Protein AF-A0A3B8UYP7-F1 (afdb_monomer_lite)

pLDDT: mean 94.24, std 3.39, range [74.06, 98.25]

Structure (mmCIF, N/CA/C/O backbone):
data_AF-A0A3B8UYP7-F1
#
_entry.id   AF-A0A3B8UYP7-F1
#
loop_
_atom_site.group_PDB
_atom_site.id
_atom_site.type_symbol
_atom_site.label_atom_id
_atom_site.label_alt_id
_atom_site.label_comp_id
_atom_site.label_asym_id
_atom_site.label_entity_id
_atom_site.label_seq_id
_atom_site.pdbx_PDB_ins_code
_atom_site.Cartn_x
_atom_site.Cartn_y
_atom_site.Cartn_z
_atom_site.occupancy
_atom_site.B_iso_or_equiv
_atom_site.auth_seq_id
_atom_site.auth_comp_id
_atom_site.auth_asym_id
_atom_site.auth_atom_id
_atom_site.pdbx_PDB_model_num
ATOM 1 N N . GLU A 1 1 ? 6.030 -7.546 0.204 1.00 89.69 1 GLU A N 1
ATOM 2 C CA . GLU A 1 1 ? 6.463 -6.209 0.661 1.00 89.69 1 GLU A CA 1
ATOM 3 C C . GLU A 1 1 ? 5.386 -5.438 1.422 1.00 89.69 1 GLU A C 1
ATOM 5 O O . GLU A 1 1 ? 5.374 -5.601 2.629 1.00 89.69 1 GLU A O 1
ATOM 10 N N . ILE A 1 2 ? 4.453 -4.694 0.799 1.00 93.38 2 ILE A N 1
ATOM 11 C CA . ILE A 1 2 ? 3.508 -3.818 1.547 1.00 93.38 2 ILE A CA 1
ATOM 12 C C . ILE A 1 2 ? 2.767 -4.541 2.678 1.00 93.38 2 ILE A C 1
ATOM 14 O O . ILE A 1 2 ? 2.769 -4.075 3.810 1.00 93.38 2 ILE A O 1
ATOM 18 N N . ARG A 1 3 ? 2.213 -5.731 2.412 1.00 93.38 3 ARG A N 1
ATOM 19 C CA . ARG A 1 3 ? 1.564 -6.522 3.467 1.00 93.38 3 ARG A CA 1
ATOM 20 C C . ARG A 1 3 ? 2.493 -6.754 4.662 1.00 93.38 3 ARG A C 1
ATOM 22 O O . ARG A 1 3 ? 2.063 -6.588 5.789 1.00 93.38 3 ARG A O 1
ATOM 29 N N . GLU A 1 4 ? 3.753 -7.108 4.426 1.00 94.06 4 GLU A N 1
ATOM 30 C CA . GLU A 1 4 ? 4.727 -7.365 5.496 1.00 94.06 4 GLU A CA 1
ATOM 31 C C . GLU A 1 4 ? 5.118 -6.099 6.264 1.00 94.06 4 GLU A C 1
ATOM 33 O O . GLU A 1 4 ? 5.257 -6.175 7.482 1.00 94.06 4 GLU A O 1
ATOM 38 N N . LEU A 1 5 ? 5.225 -4.951 5.583 1.00 93.31 5 LEU A N 1
ATOM 39 C CA . LEU A 1 5 ? 5.406 -3.639 6.218 1.00 93.31 5 LEU A CA 1
ATOM 40 C C . LEU A 1 5 ? 4.262 -3.343 7.194 1.00 93.31 5 LEU A C 1
ATOM 42 O O . LEU A 1 5 ? 4.499 -3.092 8.370 1.00 93.31 5 LEU A O 1
ATOM 46 N N . THR A 1 6 ? 3.023 -3.462 6.715 1.00 92.25 6 THR A N 1
ATOM 47 C CA . THR A 1 6 ? 1.810 -3.106 7.473 1.00 92.25 6 THR A CA 1
ATOM 48 C C . THR A 1 6 ? 1.416 -4.116 8.556 1.00 92.25 6 THR A C 1
ATOM 50 O O . THR A 1 6 ? 0.591 -3.813 9.409 1.00 92.25 6 THR A O 1
ATOM 53 N N . LEU A 1 7 ? 1.995 -5.326 8.570 1.00 89.62 7 LEU A N 1
ATOM 54 C CA . LEU A 1 7 ? 1.603 -6.391 9.509 1.00 89.62 7 LEU A CA 1
ATOM 55 C C . LEU A 1 7 ? 1.795 -6.019 10.986 1.00 89.62 7 LEU A C 1
ATOM 57 O O . LEU A 1 7 ? 1.091 -6.564 11.833 1.00 89.62 7 LEU A O 1
ATOM 61 N N . ASN A 1 8 ? 2.765 -5.155 11.291 1.00 86.31 8 ASN A N 1
ATOM 62 C CA . ASN A 1 8 ? 3.099 -4.764 12.663 1.00 86.31 8 ASN A CA 1
ATOM 63 C C . ASN A 1 8 ? 2.753 -3.304 12.974 1.00 86.31 8 ASN A C 1
ATOM 65 O O . ASN A 1 8 ? 3.125 -2.827 14.045 1.00 86.31 8 ASN A O 1
ATOM 69 N N . LEU A 1 9 ? 2.087 -2.608 12.051 1.00 92.56 9 LEU A N 1
ATOM 70 C CA . LEU A 1 9 ? 1.656 -1.233 12.263 1.00 92.56 9 LEU A CA 1
ATOM 71 C C . LEU A 1 9 ? 0.260 -1.221 12.911 1.00 92.56 9 LEU A C 1
ATOM 73 O O . LEU A 1 9 ? -0.555 -2.116 12.635 1.00 92.56 9 LEU A O 1
ATOM 77 N N . PRO A 1 10 ? -0.022 -0.261 13.810 1.00 93.31 10 PRO A N 1
ATOM 78 C CA . PRO A 1 10 ? -1.385 0.018 14.235 1.00 93.31 10 PRO A CA 1
ATOM 79 C C . PRO A 1 10 ? -2.247 0.410 13.027 1.00 93.31 10 PRO A C 1
ATOM 81 O O . PRO A 1 10 ? -1.740 0.761 11.972 1.00 93.31 10 PRO A O 1
ATOM 84 N N . THR A 1 11 ? -3.570 0.291 13.156 1.00 92.19 11 THR A N 1
ATOM 85 C CA . THR A 1 11 ? -4.472 0.650 12.046 1.00 92.19 11 THR A CA 1
ATOM 86 C C . THR A 1 11 ? -4.570 2.149 11.828 1.00 92.19 11 THR A C 1
ATOM 88 O O . THR A 1 11 ? -4.728 2.534 10.683 1.00 92.19 11 THR A O 1
ATOM 91 N N . VAL A 1 12 ? -4.514 2.909 12.922 1.00 92.00 12 VAL A N 1
ATOM 92 C CA . VAL A 1 12 ? -4.440 4.371 12.954 1.00 92.00 12 VAL A CA 1
ATOM 93 C C . VAL A 1 12 ? -3.556 4.794 14.119 1.00 92.00 12 VAL A C 1
ATOM 95 O O . VAL A 1 12 ? -3.394 4.006 15.072 1.00 92.00 12 VAL A O 1
ATOM 98 N N . ASP A 1 13 ? -3.061 6.021 14.074 1.00 90.06 13 ASP A N 1
ATOM 99 C CA . ASP A 1 13 ? -2.061 6.546 14.984 1.00 90.06 13 ASP A CA 1
ATOM 100 C C . ASP A 1 13 ? -2.547 6.429 16.450 1.00 90.06 13 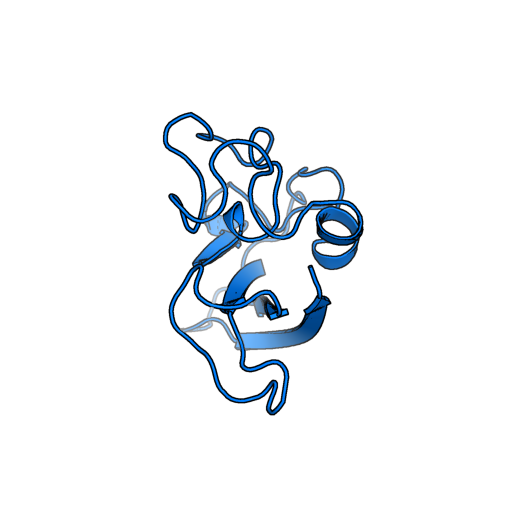ASP A C 1
ATOM 102 O O . ASP A 1 13 ? -3.700 6.731 16.805 1.00 90.06 13 ASP A O 1
ATOM 106 N N . PRO A 1 14 ? -1.705 5.910 17.363 1.00 85.38 14 PRO A N 1
ATOM 107 C CA . PRO A 1 14 ? -2.085 5.674 18.756 1.00 85.38 14 PRO A CA 1
ATOM 108 C C . PRO A 1 14 ? -2.185 6.952 19.613 1.00 85.38 14 PRO A C 1
ATOM 110 O O . PRO A 1 14 ? -2.638 6.883 20.761 1.00 85.38 14 PRO A O 1
ATOM 113 N N . VAL A 1 15 ? -1.734 8.094 19.101 1.00 89.38 15 VAL A N 1
ATOM 114 C CA . VAL A 1 15 ? -1.680 9.419 19.730 1.00 89.38 15 VAL A CA 1
ATOM 115 C C . VAL A 1 15 ? -2.806 10.333 19.226 1.00 89.38 15 VAL A C 1
ATOM 117 O O . VAL A 1 15 ? -3.542 10.875 20.057 1.00 89.38 15 VAL A O 1
ATOM 120 N N . THR A 1 16 ? -2.945 10.516 17.912 1.00 88.56 16 THR A N 1
ATOM 121 C CA . THR A 1 16 ? -3.926 11.371 17.226 1.00 88.56 16 THR A CA 1
ATOM 122 C C . THR A 1 16 ? -5.223 10.614 16.909 1.00 88.56 16 THR A C 1
ATOM 124 O O . THR A 1 16 ? -6.304 11.209 16.859 1.00 88.56 16 THR A O 1
ATOM 127 N N . GLY A 1 17 ? -5.173 9.283 16.831 1.00 87.38 17 GLY A N 1
ATOM 128 C CA . GLY A 1 17 ? -6.350 8.438 16.676 1.00 87.38 17 GLY A CA 1
ATOM 129 C C . GLY A 1 17 ? -6.957 8.553 15.283 1.00 87.38 17 GLY A C 1
ATOM 130 O O . GLY A 1 17 ? -6.316 8.253 14.298 1.00 87.38 17 GLY A O 1
ATOM 131 N N . SER A 1 18 ? -8.237 8.915 15.207 1.00 86.62 18 SER A N 1
ATOM 132 C CA . SER A 1 18 ? -8.963 9.072 13.937 1.00 86.62 18 SER A CA 1
ATOM 133 C C . SER A 1 18 ? -9.145 10.546 13.555 1.00 86.62 18 SER A C 1
ATOM 135 O O . SER A 1 18 ? -10.124 10.898 12.895 1.00 86.62 18 SER A O 1
ATOM 137 N N . GLU A 1 19 ? -8.313 11.438 14.104 1.00 89.69 19 GLU A N 1
ATOM 138 C CA . GLU A 1 19 ? -8.331 12.863 13.751 1.00 89.69 19 GLU A CA 1
ATOM 139 C C . GLU A 1 19 ? -7.794 13.086 12.333 1.00 89.69 19 GLU A C 1
ATOM 141 O O . GLU A 1 19 ? -8.290 13.963 11.620 1.00 89.69 19 GLU A O 1
ATOM 146 N N . TYR A 1 20 ? -6.832 12.258 11.930 1.00 91.00 20 TYR A N 1
ATOM 147 C CA . TYR A 1 20 ? -6.281 12.190 10.588 1.00 91.00 20 TYR A CA 1
ATOM 148 C C . TYR A 1 20 ? -6.674 10.851 9.957 1.00 91.00 20 TYR A C 1
ATOM 150 O O . TYR A 1 20 ? -6.982 9.886 10.657 1.00 91.00 20 TYR A O 1
ATOM 158 N N . TRP A 1 21 ? -6.788 10.863 8.634 1.00 93.94 21 TRP A N 1
ATOM 159 C CA . TRP A 1 21 ? -6.891 9.662 7.822 1.00 93.94 21 TRP A CA 1
ATOM 160 C C . TRP A 1 21 ? -5.925 9.839 6.664 1.00 93.94 21 TRP A C 1
ATOM 162 O O . TRP A 1 21 ? -6.097 10.769 5.862 1.00 93.94 21 TRP A O 1
ATOM 172 N N . GLY A 1 22 ? -4.890 9.011 6.630 1.00 93.12 22 GLY A N 1
ATOM 173 C CA . GLY A 1 22 ? -3.703 9.303 5.839 1.00 93.12 22 GLY A CA 1
ATOM 174 C C . GLY A 1 22 ? -2.681 10.137 6.599 1.00 93.12 22 GLY A C 1
ATOM 175 O O . GLY A 1 22 ? -2.966 10.680 7.665 1.00 93.12 22 GLY A O 1
ATOM 176 N N . ALA A 1 23 ? -1.519 10.293 5.959 1.00 93.88 23 ALA A N 1
ATOM 177 C CA . ALA A 1 23 ? -0.329 10.857 6.579 1.00 93.88 23 ALA A CA 1
ATOM 178 C C . ALA A 1 23 ? -0.580 12.204 7.263 1.00 93.88 23 ALA A C 1
ATOM 180 O O . ALA A 1 23 ? -1.147 13.154 6.697 1.00 93.88 23 ALA A O 1
ATOM 181 N N . GLU A 1 24 ? -0.079 12.304 8.479 1.00 94.25 24 GLU A N 1
ATOM 182 C CA . GLU A 1 24 ? -0.288 13.445 9.342 1.00 94.25 24 GLU A CA 1
ATOM 183 C C . GLU A 1 24 ? 0.608 14.628 8.933 1.00 94.25 24 GLU A C 1
ATOM 185 O O . GLU A 1 24 ? 1.589 14.483 8.193 1.00 94.25 24 GLU A O 1
ATOM 190 N N . PRO A 1 25 ? 0.350 15.859 9.422 1.00 93.00 25 PRO A N 1
ATOM 191 C CA . PRO A 1 25 ? 1.111 17.035 8.993 1.00 93.00 25 PRO A CA 1
ATOM 192 C C . PRO A 1 25 ? 2.633 16.958 9.225 1.00 93.00 25 PRO A C 1
ATOM 194 O O . PRO A 1 25 ? 3.387 17.685 8.572 1.00 93.00 25 PRO A O 1
ATOM 197 N N . ASN A 1 26 ? 3.086 16.142 10.179 1.00 90.69 26 ASN A N 1
ATOM 198 C CA . ASN A 1 26 ? 4.500 15.903 10.491 1.00 90.69 26 ASN A CA 1
ATOM 199 C C . ASN A 1 26 ? 5.111 14.713 9.742 1.00 90.69 26 ASN A C 1
ATOM 201 O O . ASN A 1 26 ? 6.325 14.536 9.828 1.00 90.69 26 ASN A O 1
ATOM 205 N N . GLU A 1 27 ? 4.322 13.953 8.996 1.00 93.94 27 GLU A N 1
ATOM 206 C CA . GLU A 1 27 ? 4.725 12.705 8.361 1.00 93.94 27 GLU A CA 1
ATOM 207 C C . GLU A 1 27 ? 4.942 12.888 6.858 1.00 93.94 27 GLU A C 1
ATOM 209 O O . GLU A 1 27 ? 4.165 12.505 5.982 1.00 93.94 27 GLU A O 1
ATOM 214 N N . VAL A 1 28 ? 6.038 13.569 6.541 1.00 90.94 28 VAL A N 1
ATOM 215 C CA . VAL A 1 28 ? 6.266 14.099 5.190 1.00 90.94 28 VAL A CA 1
ATOM 216 C C . VAL A 1 28 ? 6.900 13.059 4.264 1.00 90.94 28 VAL A C 1
ATOM 218 O O . VAL A 1 28 ? 6.861 13.201 3.038 1.00 90.94 28 VAL A O 1
ATOM 221 N N . VAL A 1 29 ? 7.515 12.021 4.830 1.00 92.19 29 VAL A N 1
ATOM 222 C CA . VAL A 1 29 ? 8.140 10.928 4.082 1.00 92.19 29 VAL A CA 1
ATOM 223 C C . VAL A 1 29 ? 7.626 9.582 4.570 1.00 92.19 29 VAL A C 1
ATOM 225 O O . VAL A 1 29 ? 7.270 9.436 5.729 1.00 92.19 29 VAL A O 1
ATOM 228 N N . VAL A 1 30 ? 7.677 8.571 3.700 1.00 93.12 30 VAL A N 1
ATOM 229 C CA . VAL A 1 30 ? 7.215 7.204 4.009 1.00 93.12 30 VAL A CA 1
ATOM 230 C C . VAL A 1 30 ? 7.866 6.595 5.256 1.00 93.12 30 VAL A C 1
ATOM 232 O O . VAL A 1 30 ? 7.287 5.713 5.879 1.00 93.12 30 VAL A O 1
ATOM 235 N N . ASP A 1 31 ? 9.079 7.036 5.604 1.00 93.25 31 ASP A N 1
ATOM 236 C CA . ASP A 1 31 ? 9.796 6.595 6.805 1.00 93.25 31 ASP A CA 1
ATOM 237 C C . ASP A 1 31 ? 9.163 7.100 8.104 1.00 93.25 31 ASP A C 1
ATOM 239 O O . ASP A 1 31 ? 9.365 6.459 9.136 1.00 93.25 31 ASP A O 1
ATOM 243 N N . ASP A 1 32 ? 8.421 8.207 8.037 1.00 93.75 32 ASP A N 1
ATOM 244 C CA . ASP A 1 32 ? 7.701 8.773 9.173 1.00 93.75 32 ASP A CA 1
ATOM 245 C C . ASP A 1 32 ? 6.344 8.087 9.377 1.00 93.75 32 ASP A C 1
ATOM 247 O O . ASP A 1 32 ? 5.939 7.996 10.521 1.00 93.75 32 ASP A O 1
ATOM 251 N N . TRP A 1 33 ? 5.733 7.540 8.312 1.00 95.06 33 TRP A N 1
ATOM 252 C CA . TRP A 1 33 ? 4.421 6.870 8.339 1.00 95.06 33 TRP A CA 1
ATOM 253 C C . TRP A 1 33 ? 4.440 5.674 9.278 1.00 95.06 33 TRP A C 1
ATOM 255 O O . TRP A 1 33 ? 5.126 4.674 8.990 1.00 95.06 33 TRP A O 1
ATOM 265 N N . ASP A 1 34 ? 3.736 5.763 10.395 1.00 93.00 34 ASP A N 1
ATOM 266 C CA . ASP A 1 34 ? 3.818 4.801 11.483 1.00 93.00 34 ASP A CA 1
ATOM 267 C C . ASP A 1 34 ? 2.563 3.942 11.686 1.00 93.00 34 ASP A C 1
ATOM 269 O O . ASP A 1 34 ? 2.640 2.941 12.414 1.00 93.00 34 ASP A O 1
ATOM 273 N N . ASP A 1 35 ? 1.491 4.201 10.938 1.00 94.88 35 ASP A N 1
ATOM 274 C CA . ASP A 1 35 ? 0.264 3.413 10.944 1.00 94.88 35 ASP A CA 1
ATOM 275 C C . ASP A 1 35 ? -0.126 2.894 9.540 1.00 94.88 35 ASP A C 1
ATOM 277 O O . ASP A 1 35 ? 0.684 2.841 8.608 1.00 94.88 35 ASP A O 1
ATOM 281 N N . ILE A 1 36 ? -1.326 2.321 9.413 1.00 95.25 36 ILE A N 1
ATOM 282 C CA . ILE A 1 36 ? -1.797 1.749 8.148 1.00 95.25 36 ILE A CA 1
ATOM 283 C C . ILE A 1 36 ? -2.519 2.793 7.304 1.00 95.25 36 ILE A C 1
ATOM 285 O O . ILE A 1 36 ? -2.390 2.712 6.080 1.00 95.25 36 ILE A O 1
ATOM 289 N N . ASP A 1 37 ? -3.302 3.698 7.890 1.00 95.12 37 ASP A N 1
ATOM 290 C CA . ASP A 1 37 ? -4.064 4.666 7.105 1.00 95.12 37 ASP A CA 1
ATOM 291 C C . ASP A 1 37 ? -3.184 5.715 6.442 1.00 95.12 37 ASP A C 1
ATOM 293 O O . ASP A 1 37 ? -3.563 6.159 5.364 1.00 95.12 37 ASP A O 1
ATOM 297 N N . ASP A 1 38 ? -1.964 5.957 6.925 1.00 95.69 38 ASP A N 1
ATOM 298 C CA . ASP A 1 38 ? -0.938 6.746 6.230 1.00 95.69 38 ASP A CA 1
ATOM 299 C C . ASP A 1 38 ? -0.722 6.353 4.765 1.00 95.69 38 ASP A C 1
ATOM 301 O O . ASP A 1 38 ? -0.357 7.172 3.915 1.00 95.69 38 ASP A O 1
ATOM 305 N N . PHE A 1 39 ? -0.936 5.071 4.459 1.00 96.19 39 PHE A N 1
ATOM 306 C CA . PHE A 1 39 ? -0.777 4.518 3.122 1.00 96.19 39 PHE A CA 1
ATOM 307 C C . PHE A 1 39 ? -2.022 4.689 2.241 1.00 96.19 39 PHE A C 1
ATOM 309 O O . PHE A 1 39 ? -2.005 4.210 1.101 1.00 96.19 39 PHE A O 1
ATOM 316 N N . ASP A 1 40 ? -3.099 5.315 2.720 1.00 96.31 40 ASP A N 1
ATOM 317 C CA . ASP A 1 40 ? -4.289 5.533 1.904 1.00 96.31 40 ASP A CA 1
ATOM 318 C C . ASP A 1 40 ? -3.982 6.411 0.687 1.00 96.31 40 ASP A C 1
ATOM 320 O O . ASP A 1 40 ? -3.212 7.370 0.744 1.00 96.31 40 ASP A O 1
ATOM 324 N N . ASP A 1 41 ? -4.538 6.019 -0.457 1.00 95.75 41 ASP A N 1
ATOM 325 C CA . ASP A 1 41 ? -4.254 6.585 -1.778 1.00 95.75 41 ASP A CA 1
ATOM 326 C C . ASP A 1 41 ? -2.758 6.654 -2.175 1.00 95.75 41 ASP A C 1
ATOM 328 O O . ASP A 1 41 ? -2.400 7.259 -3.197 1.00 95.75 41 ASP A O 1
ATOM 332 N N . ALA A 1 42 ? -1.853 5.998 -1.437 1.00 96.44 42 ALA A N 1
ATOM 333 C CA . ALA A 1 42 ? -0.425 6.057 -1.715 1.00 96.44 42 ALA A CA 1
ATOM 334 C C . ALA A 1 42 ? -0.083 5.375 -3.049 1.00 96.44 42 ALA A C 1
ATOM 336 O O . ALA A 1 42 ? -0.498 4.248 -3.342 1.00 96.44 42 ALA A O 1
ATOM 337 N N . VAL A 1 43 ? 0.744 6.047 -3.858 1.00 96.81 43 VAL A N 1
ATOM 338 C CA . VAL A 1 43 ? 1.241 5.531 -5.141 1.00 96.81 43 VAL A CA 1
ATOM 339 C C . VAL A 1 43 ? 2.761 5.502 -5.146 1.00 96.81 43 VAL A C 1
ATOM 341 O O . VAL A 1 43 ? 3.427 6.534 -5.099 1.00 96.81 43 VAL A O 1
ATOM 344 N N . PHE A 1 44 ? 3.306 4.302 -5.294 1.00 96.94 44 PHE A N 1
ATOM 345 C CA . PHE A 1 44 ? 4.730 4.001 -5.352 1.00 96.94 44 PHE A CA 1
ATOM 346 C C . PHE A 1 44 ? 5.091 3.540 -6.763 1.00 96.94 44 PHE A C 1
ATOM 348 O O . PHE A 1 44 ? 4.808 2.405 -7.141 1.00 96.94 44 PHE A O 1
ATOM 355 N N . SER A 1 45 ? 5.685 4.421 -7.567 1.00 96.31 45 SER A N 1
ATOM 356 C CA . SER A 1 45 ? 5.950 4.188 -8.990 1.00 96.31 45 SER A CA 1
ATOM 357 C C . SER A 1 45 ? 7.390 4.513 -9.352 1.00 96.31 45 SER A C 1
ATOM 359 O O . SER A 1 45 ? 7.941 5.539 -8.946 1.00 96.31 45 SER A O 1
ATOM 361 N N . ALA A 1 46 ? 8.013 3.648 -10.153 1.00 95.19 46 ALA A N 1
ATOM 362 C CA . ALA A 1 46 ? 9.375 3.883 -10.619 1.00 95.19 46 ALA A CA 1
ATOM 363 C C . ALA A 1 46 ? 9.478 5.178 -11.433 1.00 95.19 46 ALA A C 1
ATOM 365 O O . ALA A 1 46 ? 10.460 5.907 -11.301 1.00 95.19 46 ALA A O 1
ATOM 366 N N . ASP A 1 47 ? 8.439 5.499 -12.204 1.00 92.56 47 ASP A N 1
ATOM 367 C CA . ASP A 1 47 ? 8.409 6.676 -13.073 1.00 92.56 47 ASP A CA 1
ATOM 368 C C . ASP A 1 47 ? 8.188 7.980 -12.286 1.00 92.56 47 ASP A C 1
ATOM 370 O O . ASP A 1 47 ? 8.581 9.054 -12.741 1.00 92.56 47 ASP A O 1
ATOM 374 N N . LEU A 1 48 ? 7.630 7.889 -11.071 1.00 92.31 48 LEU A N 1
ATOM 375 C CA . LEU A 1 48 ? 7.556 9.000 -10.112 1.00 92.31 48 LEU A CA 1
ATOM 376 C C . LEU A 1 48 ? 8.842 9.154 -9.284 1.00 92.31 48 LEU A C 1
ATOM 378 O O . LEU A 1 48 ? 8.969 10.097 -8.504 1.00 92.31 48 LEU A O 1
ATOM 382 N N . GLY A 1 49 ? 9.801 8.235 -9.426 1.00 91.81 49 GLY A N 1
ATOM 383 C CA . GLY A 1 49 ? 11.056 8.241 -8.676 1.00 91.81 49 GLY A CA 1
ATOM 384 C C . GLY A 1 49 ? 10.928 7.821 -7.208 1.00 91.81 49 GLY A C 1
ATOM 385 O O . GLY A 1 49 ? 11.947 7.758 -6.523 1.00 91.81 49 GLY A O 1
ATOM 386 N N . ASN A 1 50 ? 9.719 7.502 -6.730 1.00 93.19 50 ASN A N 1
ATOM 387 C CA . ASN A 1 50 ? 9.496 6.954 -5.391 1.00 93.19 50 ASN A CA 1
ATOM 388 C C . ASN A 1 50 ? 9.415 5.422 -5.376 1.00 93.19 50 ASN A C 1
ATOM 390 O O . ASN A 1 50 ? 9.593 4.860 -4.307 1.00 93.19 50 ASN A O 1
ATOM 394 N N . GLY A 1 51 ? 9.253 4.786 -6.547 1.00 93.12 51 GLY A N 1
ATOM 395 C CA . GLY A 1 51 ? 9.401 3.352 -6.819 1.00 93.12 51 GLY A CA 1
ATOM 396 C C . GLY A 1 51 ? 8.447 2.449 -6.038 1.00 93.12 51 GLY A C 1
ATOM 397 O O . GLY A 1 51 ? 8.153 2.738 -4.892 1.00 93.12 51 GLY A O 1
ATOM 398 N N . PRO A 1 52 ? 8.006 1.301 -6.580 1.00 96.50 52 PRO A N 1
ATOM 399 C CA . PRO A 1 52 ? 7.493 0.217 -5.742 1.00 96.50 52 PRO A CA 1
ATOM 400 C C . PRO A 1 52 ? 8.433 -0.017 -4.550 1.00 96.50 52 PRO A C 1
ATOM 402 O O . PRO A 1 52 ? 9.648 -0.057 -4.752 1.00 96.50 52 PRO A O 1
ATOM 405 N N . ILE A 1 53 ? 7.918 -0.172 -3.330 1.00 96.19 53 ILE A N 1
ATOM 406 C CA . ILE A 1 53 ? 8.763 -0.249 -2.124 1.00 96.19 53 ILE A CA 1
ATOM 407 C C . ILE A 1 53 ? 8.822 -1.657 -1.525 1.00 96.19 53 ILE A C 1
ATOM 409 O O . ILE A 1 53 ? 7.930 -2.490 -1.719 1.00 96.19 53 ILE A O 1
ATOM 413 N N . THR A 1 54 ? 9.905 -1.930 -0.794 1.00 94.25 54 THR A N 1
ATOM 414 C CA . THR A 1 54 ? 10.060 -3.125 0.044 1.00 94.25 54 THR A CA 1
ATOM 415 C C . THR A 1 54 ? 9.379 -2.965 1.399 1.00 94.25 54 THR A C 1
ATOM 417 O O . THR A 1 54 ? 8.996 -1.863 1.791 1.00 94.25 54 THR A O 1
ATOM 420 N N . ALA A 1 55 ? 9.307 -4.054 2.170 1.00 93.75 55 ALA A N 1
ATOM 421 C CA . ALA A 1 55 ? 8.868 -3.994 3.560 1.00 93.75 55 ALA A CA 1
ATOM 422 C C . ALA A 1 55 ? 9.745 -3.085 4.447 1.00 93.75 55 ALA A C 1
ATOM 424 O O . ALA A 1 55 ? 9.345 -2.723 5.547 1.00 93.75 55 ALA A O 1
ATOM 425 N N . MET A 1 56 ? 10.935 -2.696 3.970 1.00 93.38 56 MET A N 1
ATOM 426 C CA . MET A 1 56 ? 11.845 -1.788 4.671 1.00 93.38 56 MET A CA 1
ATOM 427 C C . MET A 1 56 ? 11.768 -0.362 4.118 1.00 93.38 56 MET A C 1
ATOM 429 O O . MET A 1 56 ? 12.758 0.364 4.183 1.00 93.38 56 MET A O 1
ATOM 433 N N . ARG A 1 57 ? 10.635 0.003 3.498 1.00 94.38 57 ARG A N 1
ATOM 434 C CA . ARG A 1 57 ? 10.374 1.324 2.897 1.00 94.38 57 ARG A CA 1
ATOM 435 C C . ARG A 1 57 ? 11.410 1.758 1.854 1.00 94.38 57 ARG A C 1
ATOM 437 O O . ARG A 1 57 ? 11.545 2.925 1.512 1.00 94.38 57 ARG A O 1
ATOM 444 N N . THR A 1 58 ? 12.152 0.797 1.304 1.00 94.88 58 THR A N 1
ATOM 445 C CA . THR A 1 58 ? 13.194 1.067 0.313 1.00 94.88 58 THR A CA 1
ATOM 446 C C . THR A 1 58 ? 12.620 0.900 -1.093 1.00 94.88 58 THR A C 1
ATOM 448 O O . THR A 1 58 ? 12.093 -0.176 -1.387 1.00 94.88 58 THR A O 1
ATOM 451 N N . PRO A 1 59 ? 12.761 1.885 -1.994 1.00 94.94 59 PRO A N 1
ATOM 452 C CA . PRO A 1 59 ? 12.327 1.739 -3.378 1.00 94.94 59 PRO A CA 1
ATOM 453 C C . PRO A 1 59 ? 13.122 0.663 -4.125 1.00 94.94 59 PRO A C 1
ATOM 455 O O . PRO A 1 59 ? 14.362 0.665 -4.134 1.00 94.94 59 PRO A O 1
ATOM 458 N N . PHE A 1 60 ? 12.417 -0.229 -4.817 1.00 93.69 60 PHE A N 1
ATOM 459 C CA . PHE A 1 60 ? 13.018 -1.129 -5.789 1.00 93.69 60 PHE A CA 1
ATOM 460 C C . PHE A 1 60 ? 13.662 -0.325 -6.919 1.00 93.69 60 PHE A C 1
ATOM 462 O O . PHE A 1 60 ? 13.067 0.579 -7.504 1.00 93.69 60 PHE A O 1
ATOM 469 N N . GLN A 1 61 ? 14.898 -0.684 -7.251 1.00 91.50 61 GLN A N 1
ATOM 470 C CA . GLN A 1 61 ? 15.638 -0.049 -8.334 1.00 91.50 61 GLN A CA 1
ATOM 471 C C . GLN A 1 61 ? 15.328 -0.728 -9.671 1.00 91.50 61 GLN A C 1
ATOM 473 O O . GLN A 1 61 ? 15.155 -1.945 -9.728 1.00 91.50 61 GLN A O 1
ATOM 478 N N . ASN A 1 62 ? 15.355 0.048 -10.758 1.00 92.06 62 ASN A N 1
ATOM 479 C CA . ASN A 1 62 ? 15.219 -0.444 -12.135 1.00 92.06 62 ASN A CA 1
ATOM 480 C C . ASN A 1 62 ? 13.902 -1.194 -12.422 1.00 92.06 62 ASN A C 1
ATOM 482 O O . ASN A 1 62 ? 13.917 -2.229 -13.088 1.00 92.06 62 ASN A O 1
ATOM 486 N N . MET A 1 63 ? 12.767 -0.662 -11.961 1.00 95.94 63 MET A N 1
ATOM 487 C CA . MET A 1 63 ? 11.431 -1.190 -12.280 1.00 95.94 63 MET A CA 1
ATOM 488 C C . MET A 1 63 ? 10.596 -0.227 -13.152 1.00 95.94 63 MET A C 1
ATOM 490 O O . MET A 1 63 ? 9.472 0.086 -12.773 1.00 95.94 63 MET A O 1
ATOM 494 N N . PRO A 1 64 ? 11.104 0.275 -14.297 1.00 96.56 64 PRO A N 1
ATOM 495 C CA . PRO A 1 64 ? 10.364 1.238 -15.121 1.00 96.56 64 PRO A CA 1
ATOM 496 C C . PRO A 1 64 ? 8.987 0.694 -15.520 1.00 96.56 64 PRO A C 1
ATOM 498 O O . PRO A 1 64 ? 8.866 -0.495 -15.835 1.00 96.56 64 PRO A O 1
ATOM 501 N N . GLY A 1 65 ? 7.968 1.554 -15.485 1.00 96.81 65 GLY A N 1
ATOM 502 C CA . GLY A 1 65 ? 6.578 1.188 -15.760 1.00 96.81 65 GLY A CA 1
ATOM 503 C C . GLY A 1 65 ? 5.854 0.431 -14.641 1.00 96.81 65 GLY A C 1
ATOM 504 O O . GLY A 1 65 ? 4.658 0.192 -14.770 1.00 96.81 65 GLY A O 1
ATOM 505 N N . TRP A 1 66 ? 6.523 0.037 -13.550 1.00 98.00 66 TRP A N 1
ATOM 506 C CA . TRP A 1 66 ? 5.865 -0.628 -12.419 1.00 98.00 66 TRP A CA 1
ATOM 507 C C . TRP A 1 66 ? 5.393 0.368 -11.362 1.00 98.00 66 TRP A C 1
ATOM 509 O O . TRP A 1 66 ? 6.150 1.251 -10.940 1.00 98.00 66 TRP A O 1
ATOM 519 N N . SER A 1 67 ? 4.182 0.140 -10.856 1.00 97.62 67 SER A N 1
ATOM 520 C CA . SER A 1 67 ? 3.610 0.869 -9.727 1.00 97.62 67 SER A CA 1
ATOM 521 C C . SER A 1 67 ? 2.911 -0.052 -8.725 1.00 97.62 67 SER A C 1
ATOM 523 O O . SER A 1 67 ? 2.468 -1.158 -9.041 1.00 97.62 67 SER A O 1
ATOM 525 N N . GLN A 1 68 ? 2.827 0.421 -7.486 1.00 96.62 68 GLN A N 1
ATOM 526 C CA . GLN A 1 68 ? 1.961 -0.110 -6.442 1.00 96.62 68 GLN A CA 1
ATOM 527 C C . GLN A 1 68 ? 1.057 1.025 -5.980 1.00 96.62 68 GLN A C 1
ATOM 529 O O . GLN A 1 68 ? 1.554 2.083 -5.594 1.00 96.62 68 GLN A O 1
ATOM 534 N N . ARG A 1 69 ? -0.252 0.807 -6.022 1.00 97.62 69 ARG A N 1
ATOM 535 C CA . ARG A 1 69 ? -1.245 1.713 -5.453 1.00 97.62 69 ARG A CA 1
ATOM 536 C C . ARG A 1 69 ? -1.891 1.047 -4.255 1.00 97.62 69 ARG A C 1
ATOM 538 O O . ARG A 1 69 ? -2.305 -0.111 -4.350 1.00 97.62 69 ARG A O 1
ATOM 545 N N . ILE A 1 70 ? -1.938 1.766 -3.148 1.00 97.56 70 ILE A N 1
ATOM 546 C CA . ILE A 1 70 ? -2.533 1.305 -1.908 1.00 97.56 70 ILE A CA 1
ATOM 547 C C . ILE A 1 70 ? -3.829 2.077 -1.703 1.00 97.56 70 ILE A C 1
ATOM 549 O O . ILE A 1 70 ? -3.899 3.267 -1.985 1.00 97.56 70 ILE A O 1
ATOM 553 N N . LEU A 1 71 ? -4.865 1.357 -1.295 1.00 97.12 71 LEU A N 1
ATOM 554 C CA . LEU A 1 71 ? -6.120 1.921 -0.827 1.00 97.12 71 LEU A CA 1
ATOM 555 C C . LEU A 1 71 ? -6.383 1.343 0.553 1.00 97.12 71 LEU A C 1
ATOM 557 O O . LEU A 1 71 ? -6.326 0.118 0.735 1.00 97.12 71 LEU A O 1
ATOM 561 N N . VAL A 1 72 ? -6.684 2.211 1.501 1.00 96.88 72 VAL A N 1
ATOM 562 C CA . VAL A 1 72 ? -7.026 1.851 2.867 1.00 96.88 72 VAL A CA 1
ATOM 563 C C . VAL A 1 72 ? -8.427 2.369 3.115 1.00 96.88 72 VAL A C 1
ATOM 565 O O . VAL A 1 72 ? -8.760 3.505 2.826 1.00 96.88 72 VAL A O 1
ATOM 568 N N . SER A 1 73 ? -9.320 1.508 3.581 1.00 96.81 73 SER A N 1
ATOM 569 C CA . SER A 1 73 ? -10.710 1.910 3.776 1.00 96.81 73 SER A CA 1
ATOM 570 C C . SER A 1 73 ? -11.262 1.304 5.041 1.00 96.81 73 SER A C 1
ATOM 572 O O . SER A 1 73 ? -11.130 0.096 5.265 1.00 96.81 73 SER A O 1
ATOM 574 N N . ASN A 1 74 ? -11.973 2.102 5.830 1.00 96.50 74 ASN A N 1
ATOM 575 C CA . ASN A 1 74 ? -12.831 1.542 6.858 1.00 96.50 74 ASN A CA 1
ATOM 576 C C . ASN A 1 74 ? -13.978 0.747 6.231 1.00 96.50 74 ASN A C 1
ATOM 578 O O . ASN A 1 74 ? -14.547 1.118 5.204 1.00 96.50 74 ASN A O 1
ATOM 582 N N . VAL A 1 75 ? -14.318 -0.381 6.850 1.00 97.44 75 VAL A N 1
ATOM 583 C CA . VAL A 1 75 ? -15.390 -1.272 6.397 1.00 97.44 75 VAL A CA 1
ATOM 584 C C . VAL A 1 75 ? -16.295 -1.686 7.546 1.00 97.44 75 VAL A C 1
ATOM 586 O O . VAL A 1 75 ? -15.894 -1.663 8.708 1.00 97.44 75 VAL A O 1
ATOM 589 N N . ASP A 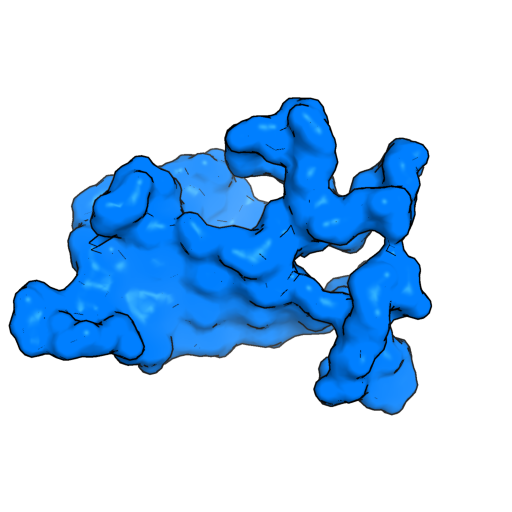1 76 ? -17.521 -2.093 7.228 1.00 96.38 76 ASP A N 1
ATOM 590 C CA . ASP A 1 76 ? -18.457 -2.614 8.224 1.00 96.38 76 ASP A CA 1
ATOM 591 C C . ASP A 1 76 ? -17.924 -3.946 8.804 1.00 96.38 76 ASP A C 1
ATOM 593 O O . ASP A 1 76 ? -17.676 -4.891 8.043 1.00 96.38 76 ASP A O 1
ATOM 597 N N . PRO A 1 77 ? -17.765 -4.075 10.138 1.00 95.12 77 PRO A N 1
ATOM 598 C CA . PRO A 1 77 ? -17.317 -5.318 10.769 1.00 95.12 77 PRO A CA 1
ATOM 599 C C . PRO A 1 77 ? -18.234 -6.525 10.505 1.00 95.12 77 PRO A C 1
ATOM 601 O O . PRO A 1 77 ? -17.792 -7.672 10.598 1.00 95.12 77 PRO A O 1
ATOM 604 N N . PHE A 1 78 ? -19.507 -6.283 10.187 1.00 94.75 78 PHE A N 1
ATOM 605 C CA . PHE A 1 78 ? -20.514 -7.297 9.879 1.00 94.75 78 PHE A CA 1
ATOM 606 C C . PHE A 1 78 ? -20.706 -7.522 8.369 1.00 94.75 78 PHE A C 1
ATOM 608 O O . PHE A 1 78 ? -21.250 -8.560 7.982 1.00 94.75 78 PHE A O 1
ATOM 615 N N . ASP A 1 79 ? -20.230 -6.610 7.513 1.00 94.81 79 ASP A N 1
ATOM 616 C CA . ASP A 1 79 ? -20.147 -6.7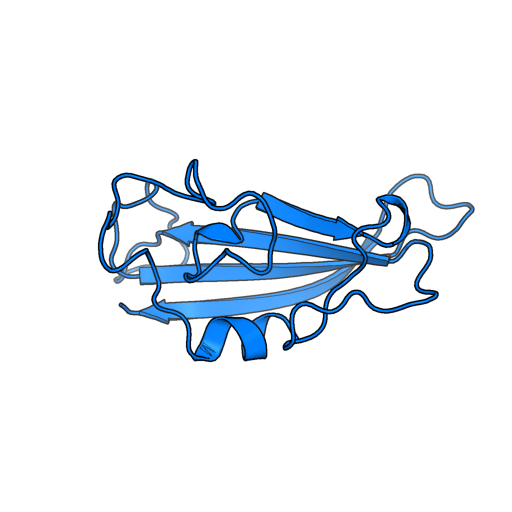93 6.058 1.00 94.81 79 ASP A CA 1
ATOM 617 C C . ASP A 1 79 ? -18.917 -6.086 5.470 1.00 94.81 79 ASP A C 1
ATOM 619 O O . ASP A 1 79 ? -18.993 -4.964 4.976 1.00 94.81 79 ASP A O 1
ATOM 623 N N . VAL A 1 80 ? -17.784 -6.792 5.431 1.00 92.88 80 VAL A N 1
ATOM 624 C CA . VAL A 1 80 ? -16.468 -6.273 4.994 1.00 92.88 80 VAL A CA 1
ATOM 625 C C . VAL A 1 80 ? -16.394 -5.788 3.534 1.00 92.88 80 VAL A C 1
ATOM 627 O O . VAL A 1 80 ? -15.345 -5.340 3.066 1.00 92.88 80 VAL A O 1
ATOM 630 N N . ARG A 1 81 ? -17.489 -5.906 2.778 1.00 93.38 81 ARG A N 1
ATOM 631 C CA . ARG A 1 81 ? -17.639 -5.351 1.423 1.00 93.38 81 ARG A CA 1
ATOM 632 C C . ARG A 1 81 ? -18.161 -3.917 1.442 1.00 93.38 81 ARG A C 1
ATOM 634 O O . ARG A 1 81 ? -17.946 -3.192 0.476 1.00 93.38 81 ARG A O 1
ATOM 641 N N . THR A 1 82 ? -18.827 -3.518 2.517 1.00 97.06 82 THR A N 1
ATOM 642 C CA . THR A 1 82 ? -19.365 -2.175 2.703 1.00 97.06 82 THR A CA 1
ATOM 643 C C . THR A 1 82 ? -18.263 -1.279 3.239 1.00 97.06 82 THR A C 1
ATOM 645 O O . THR A 1 82 ? -17.829 -1.454 4.373 1.00 97.06 82 THR A O 1
ATOM 648 N N . THR A 1 83 ? -17.800 -0.345 2.411 1.00 97.19 83 THR A N 1
ATOM 649 C CA . THR A 1 83 ? -16.913 0.741 2.843 1.00 97.19 83 THR A CA 1
ATOM 650 C C . THR A 1 83 ? -17.708 1.750 3.672 1.00 97.19 83 THR A C 1
ATOM 652 O O . THR A 1 83 ? -18.841 2.086 3.318 1.00 97.19 83 THR A O 1
ATOM 655 N N . LEU A 1 84 ? -17.121 2.192 4.778 1.00 96.94 84 LEU A N 1
ATOM 656 C CA . LEU A 1 84 ? -17.641 3.221 5.672 1.00 96.94 84 LEU A CA 1
ATOM 657 C C . LEU A 1 84 ? -16.796 4.497 5.545 1.00 96.94 84 LEU A C 1
ATOM 659 O O . LEU A 1 84 ? -15.822 4.517 4.799 1.00 96.94 84 LEU A O 1
ATOM 663 N N . GLU A 1 85 ? -17.201 5.560 6.237 1.00 96.00 85 GLU A N 1
ATOM 664 C CA . GLU A 1 85 ? -16.425 6.803 6.291 1.00 96.00 85 GLU A CA 1
ATOM 665 C C . GLU A 1 85 ? -15.088 6.578 7.008 1.00 96.00 85 GLU A C 1
ATOM 667 O O . GLU A 1 85 ? -14.978 5.724 7.894 1.00 96.00 85 GLU A O 1
ATOM 672 N N . ASP A 1 86 ? -14.091 7.364 6.638 1.00 94.88 86 ASP A N 1
ATOM 673 C CA . ASP A 1 86 ? -12.763 7.330 7.238 1.00 94.88 86 ASP A CA 1
ATOM 674 C C . ASP A 1 86 ? -12.823 7.609 8.747 1.00 94.88 86 ASP A C 1
ATOM 676 O O . ASP A 1 86 ? -13.628 8.411 9.230 1.00 94.88 86 ASP A O 1
ATOM 680 N N . GLY A 1 87 ? -12.020 6.880 9.516 1.00 92.31 87 GLY A N 1
ATOM 681 C CA . GLY A 1 87 ? -12.042 6.884 10.978 1.00 92.31 87 GLY A CA 1
ATOM 682 C C . GLY A 1 87 ? -13.309 6.321 11.646 1.00 92.31 87 GLY A C 1
ATOM 683 O O . GLY A 1 87 ? -13.395 6.333 12.876 1.00 92.31 87 GLY A O 1
ATOM 684 N N . SER A 1 88 ? -14.314 5.838 10.903 1.00 93.38 88 SER A N 1
ATOM 685 C CA . SER A 1 88 ? -15.620 5.460 11.477 1.00 93.38 88 SER A CA 1
ATOM 686 C C . SER A 1 88 ? -15.743 4.000 11.930 1.00 93.38 88 SER A C 1
ATOM 688 O O . SER A 1 88 ? -16.751 3.634 12.544 1.00 93.38 88 SER A O 1
ATOM 690 N N . SER A 1 89 ? -14.749 3.155 11.640 1.00 93.94 89 SER A N 1
ATOM 691 C CA . SER A 1 89 ? -14.771 1.722 11.958 1.00 93.94 89 SER A CA 1
ATOM 692 C C . SER A 1 89 ? -13.452 1.230 12.542 1.00 93.94 89 SER A C 1
ATOM 694 O O . SER A 1 89 ? -12.379 1.690 12.170 1.00 93.94 89 SER A O 1
ATOM 696 N N . ASP A 1 90 ? -13.533 0.206 13.389 1.00 90.31 90 ASP A N 1
ATOM 697 C CA . ASP A 1 90 ? -12.372 -0.546 13.883 1.00 90.31 90 ASP A CA 1
ATOM 698 C C . ASP A 1 90 ? -11.962 -1.691 12.935 1.00 90.31 90 ASP A C 1
ATOM 700 O O . ASP A 1 90 ? -11.122 -2.525 13.269 1.00 90.31 90 ASP A O 1
ATOM 704 N N . MET A 1 91 ? -12.590 -1.786 11.761 1.00 94.62 91 MET A N 1
ATOM 705 C CA . MET A 1 91 ? -12.248 -2.764 10.735 1.00 94.62 91 MET A CA 1
ATOM 706 C C . MET A 1 91 ? -11.774 -2.037 9.481 1.00 94.62 91 MET A C 1
ATOM 708 O O . MET A 1 91 ? -12.517 -1.244 8.898 1.00 94.62 91 MET A O 1
ATOM 712 N N . THR A 1 92 ? -10.565 -2.365 9.033 1.00 95.56 92 THR A N 1
ATOM 713 C CA . THR A 1 92 ? -9.945 -1.748 7.859 1.00 95.56 92 THR A CA 1
ATOM 714 C C . THR A 1 92 ? -9.668 -2.787 6.787 1.00 95.56 92 THR A C 1
ATOM 716 O O . THR A 1 92 ? -9.225 -3.904 7.064 1.00 95.56 92 THR A O 1
ATOM 719 N N . ARG A 1 93 ? -9.945 -2.430 5.536 1.00 96.88 93 ARG A N 1
ATOM 720 C CA . ARG A 1 93 ? -9.557 -3.183 4.348 1.00 96.88 93 ARG A CA 1
ATOM 721 C C . ARG A 1 93 ? -8.388 -2.472 3.691 1.00 96.88 93 ARG A C 1
ATOM 723 O O . ARG A 1 93 ? -8.492 -1.291 3.392 1.00 96.88 93 ARG A O 1
ATOM 730 N N . VAL A 1 94 ? -7.321 -3.217 3.429 1.00 97.06 94 VAL A N 1
ATOM 731 C CA . VAL A 1 94 ? -6.180 -2.726 2.655 1.00 97.06 94 VAL A CA 1
ATOM 732 C C . VAL A 1 94 ? -6.167 -3.440 1.314 1.00 97.06 94 VAL A C 1
ATOM 734 O O . VAL A 1 94 ? -6.242 -4.673 1.250 1.00 97.06 94 VAL A O 1
ATOM 737 N N . GLU A 1 95 ? -6.081 -2.666 0.241 1.00 97.50 95 GLU A N 1
ATOM 738 C CA . GLU A 1 95 ? -5.958 -3.146 -1.128 1.00 97.50 95 GLU A CA 1
ATOM 739 C C . GLU A 1 95 ? -4.650 -2.639 -1.719 1.00 97.50 95 GLU A C 1
ATOM 741 O O . GLU A 1 95 ? -4.423 -1.440 -1.815 1.00 97.50 95 GLU A O 1
ATOM 746 N N . VAL A 1 96 ? -3.794 -3.563 -2.145 1.00 97.88 96 VAL A N 1
ATOM 747 C CA . VAL A 1 96 ? -2.561 -3.249 -2.866 1.00 97.88 96 VAL A CA 1
ATOM 748 C C . VAL A 1 96 ? -2.726 -3.726 -4.292 1.00 97.88 96 VAL A C 1
ATOM 750 O O . VAL A 1 96 ? -2.845 -4.928 -4.550 1.00 97.88 96 VAL A O 1
ATOM 753 N N . ILE A 1 97 ? -2.735 -2.775 -5.211 1.00 98.25 97 ILE A N 1
ATOM 754 C CA . ILE A 1 97 ? -2.894 -2.993 -6.641 1.00 98.25 97 ILE A CA 1
ATOM 755 C C . ILE A 1 97 ? -1.523 -2.785 -7.272 1.00 98.25 97 ILE A C 1
ATOM 757 O O . ILE A 1 97 ? -0.943 -1.706 -7.181 1.00 98.25 97 ILE A O 1
ATOM 761 N N . VAL A 1 98 ? -0.980 -3.842 -7.870 1.00 97.81 98 VAL A N 1
ATOM 762 C CA . VAL A 1 98 ? 0.284 -3.787 -8.603 1.00 97.81 98 VAL A CA 1
ATOM 763 C C . VAL A 1 98 ? -0.038 -3.662 -10.076 1.00 97.81 98 VAL A C 1
ATOM 765 O O . VAL A 1 98 ? -0.733 -4.513 -10.638 1.00 97.81 98 VAL A O 1
ATOM 768 N N . GLU A 1 99 ? 0.498 -2.626 -10.699 1.00 98.19 99 GLU A N 1
ATOM 769 C CA . GLU A 1 99 ? 0.233 -2.302 -12.092 1.00 98.19 99 GLU A CA 1
ATOM 770 C C . GLU A 1 99 ? 1.5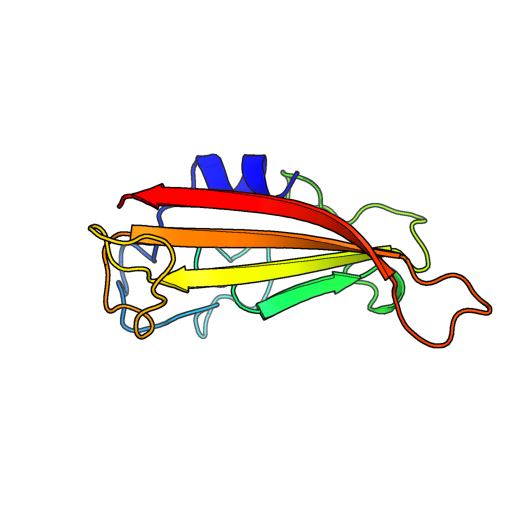49 -2.244 -12.871 1.00 98.19 99 GLU A C 1
ATOM 772 O O . GLU A 1 99 ? 2.624 -1.980 -12.319 1.00 98.19 99 GLU A O 1
ATOM 777 N N . TYR A 1 100 ? 1.461 -2.539 -14.163 1.00 98.25 100 TYR A N 1
ATOM 778 C CA . TYR A 1 100 ? 2.562 -2.381 -15.099 1.00 98.25 100 TYR A CA 1
ATOM 779 C C . TYR A 1 100 ? 2.076 -1.653 -16.347 1.00 98.25 100 TYR A C 1
ATOM 781 O O . TYR A 1 100 ? 1.049 -2.020 -16.921 1.00 98.25 100 TYR A O 1
ATOM 789 N N . GLN A 1 101 ? 2.837 -0.651 -16.774 1.00 97.81 101 GLN A N 1
ATOM 790 C CA . GLN A 1 101 ? 2.667 0.038 -18.043 1.00 97.81 101 GLN A CA 1
ATOM 791 C C . GLN A 1 101 ? 3.911 -0.182 -18.905 1.00 97.81 101 GLN A C 1
ATOM 793 O O . GLN A 1 101 ? 5.012 0.261 -18.573 1.00 97.81 101 GLN A O 1
ATOM 798 N N . GLY A 1 102 ? 3.744 -0.880 -20.023 1.00 96.94 102 GLY A N 1
ATOM 799 C CA . GLY A 1 102 ? 4.771 -0.992 -21.043 1.00 96.94 102 GLY A CA 1
ATOM 800 C C . GLY A 1 102 ? 5.010 0.342 -21.761 1.00 96.94 102 GLY A C 1
ATOM 801 O O . GLY A 1 102 ? 4.163 1.233 -21.744 1.00 96.94 102 GLY A O 1
ATOM 802 N N . PRO A 1 103 ? 6.154 0.493 -22.449 1.00 94.88 103 PRO A N 1
ATOM 803 C CA . PRO A 1 103 ? 6.529 1.748 -23.107 1.00 94.88 103 PRO A CA 1
ATOM 804 C C . PRO A 1 103 ? 5.564 2.188 -24.219 1.00 94.88 103 PRO A C 1
ATOM 806 O O . PRO A 1 103 ? 5.502 3.375 -24.531 1.00 94.88 103 PRO A O 1
ATOM 809 N N . ASP A 1 104 ? 4.833 1.242 -24.813 1.00 96.31 104 ASP A N 1
ATOM 810 C CA . ASP A 1 104 ? 3.860 1.489 -25.882 1.00 96.31 104 ASP A CA 1
ATOM 811 C C . ASP A 1 104 ? 2.401 1.434 -25.381 1.00 96.31 104 ASP A C 1
ATOM 813 O O . ASP A 1 104 ? 1.470 1.626 -26.168 1.00 96.31 104 ASP A O 1
ATOM 817 N N . ASP A 1 105 ? 2.188 1.169 -24.087 1.00 96.69 105 ASP A N 1
ATOM 818 C CA . ASP A 1 105 ? 0.854 1.065 -23.499 1.00 96.69 105 ASP A CA 1
ATOM 819 C C . ASP A 1 105 ? 0.289 2.459 -23.197 1.00 96.69 105 ASP A C 1
ATOM 821 O O . ASP A 1 105 ? 0.966 3.336 -22.655 1.00 96.69 105 ASP A O 1
ATOM 825 N N . LEU A 1 106 ? -0.987 2.669 -23.530 1.00 95.12 106 LEU A N 1
ATOM 826 C CA . LEU A 1 106 ? -1.672 3.946 -23.296 1.00 95.12 106 LEU A CA 1
ATOM 827 C C . LEU A 1 106 ? -2.051 4.158 -21.825 1.00 95.12 106 LEU A C 1
ATOM 829 O O . LEU A 1 106 ? -2.177 5.300 -21.387 1.00 95.12 106 LEU A O 1
ATOM 833 N N . GLU A 1 107 ? -2.244 3.068 -21.087 1.00 94.56 107 GLU A N 1
ATOM 834 C CA . GLU A 1 107 ? -2.631 3.059 -19.680 1.00 94.56 107 GLU A CA 1
ATOM 835 C C . GLU A 1 107 ? -2.001 1.852 -18.963 1.00 94.56 107 GLU A C 1
ATOM 837 O O . GLU A 1 107 ? -1.729 0.835 -19.610 1.00 94.56 107 GLU A O 1
ATOM 842 N N . PRO A 1 108 ? -1.736 1.951 -17.648 1.00 95.94 108 PRO A N 1
ATOM 843 C CA . PRO A 1 108 ? -1.246 0.829 -16.860 1.00 95.94 108 PRO A CA 1
ATOM 844 C C . PRO A 1 108 ? -2.282 -0.298 -16.779 1.00 95.94 108 PRO A C 1
ATOM 846 O O . PRO A 1 108 ? -3.488 -0.061 -16.713 1.00 95.94 108 PRO A O 1
ATOM 849 N N . MET A 1 109 ? -1.801 -1.539 -16.730 1.00 97.69 109 MET A N 1
ATOM 850 C CA . MET A 1 109 ? -2.625 -2.728 -16.530 1.00 97.69 109 MET A CA 1
ATOM 851 C C . MET A 1 109 ? -2.418 -3.293 -15.124 1.00 97.69 109 MET A C 1
ATOM 853 O O . MET A 1 109 ? -1.281 -3.508 -14.699 1.00 97.69 109 MET A O 1
ATOM 857 N N . GLU A 1 110 ? -3.514 -3.609 -14.427 1.00 98.06 110 GLU A N 1
ATOM 858 C CA . GLU A 1 110 ? -3.468 -4.361 -13.168 1.00 98.06 110 GLU A CA 1
ATOM 859 C C . GLU A 1 110 ? -2.881 -5.760 -13.421 1.00 98.06 110 GLU A C 1
ATOM 861 O O . GLU A 1 110 ? -3.438 -6.570 -14.163 1.00 98.06 110 GLU A O 1
ATOM 866 N N . ILE A 1 111 ? -1.740 -6.042 -12.790 1.00 97.94 111 ILE A N 1
ATOM 867 C CA . ILE A 1 111 ? -1.058 -7.338 -12.853 1.00 97.94 111 ILE A CA 1
ATOM 868 C C . ILE A 1 111 ? -1.553 -8.250 -11.738 1.00 97.94 111 ILE A C 1
ATOM 870 O O . ILE A 1 111 ? -1.779 -9.442 -11.947 1.00 97.94 111 ILE A O 1
ATOM 874 N N . THR A 1 112 ? -1.697 -7.699 -10.535 1.00 97.44 112 THR A N 1
ATOM 875 C CA . THR A 1 112 ? -2.225 -8.426 -9.385 1.00 97.44 112 THR A CA 1
ATOM 876 C C . THR A 1 112 ? -2.805 -7.462 -8.363 1.00 97.44 112 THR A C 1
ATOM 878 O O . THR A 1 112 ? -2.314 -6.348 -8.189 1.00 97.44 112 THR A O 1
ATOM 881 N N . ARG A 1 113 ? -3.797 -7.945 -7.616 1.00 97.75 113 ARG A N 1
ATOM 882 C CA . ARG A 1 113 ? -4.349 -7.280 -6.441 1.00 97.75 113 ARG A CA 1
ATOM 883 C C . ARG A 1 113 ? -4.239 -8.187 -5.236 1.00 97.75 113 ARG A C 1
ATOM 885 O O . ARG A 1 113 ? -4.549 -9.377 -5.307 1.00 97.75 113 ARG A O 1
ATOM 892 N N . LEU A 1 114 ? -3.819 -7.609 -4.124 1.00 96.81 114 LEU A N 1
ATOM 893 C CA . LEU A 1 114 ? -3.862 -8.248 -2.824 1.00 96.81 114 LEU A CA 1
ATOM 894 C C . LEU A 1 114 ? -4.797 -7.453 -1.921 1.00 96.81 114 LEU A C 1
ATOM 896 O O . LEU A 1 114 ? -4.652 -6.244 -1.791 1.00 96.81 114 LEU A O 1
ATOM 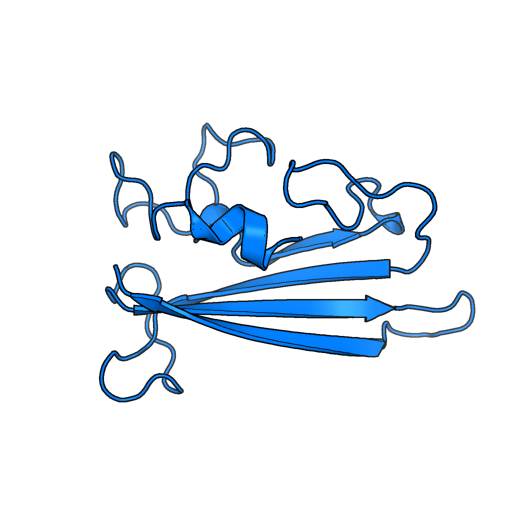900 N N . THR A 1 115 ? -5.721 -8.153 -1.273 1.00 96.44 115 THR A N 1
ATOM 901 C CA . THR A 1 115 ? -6.673 -7.557 -0.337 1.00 96.44 115 THR A CA 1
ATOM 902 C C . THR A 1 115 ? -6.631 -8.319 0.974 1.00 96.44 115 THR A C 1
ATOM 904 O O . THR A 1 115 ? -6.650 -9.555 0.977 1.00 96.44 115 THR A O 1
ATOM 907 N N . TRP A 1 116 ? -6.592 -7.601 2.090 1.00 95.62 116 TRP A N 1
ATOM 908 C CA . TRP A 1 116 ? -6.766 -8.186 3.416 1.00 95.62 116 TRP A CA 1
ATOM 909 C C . TRP A 1 116 ? -7.574 -7.265 4.323 1.00 95.62 116 TRP A C 1
ATOM 911 O O . TRP A 1 116 ? -7.789 -6.094 4.018 1.00 95.62 116 TRP A O 1
ATOM 921 N N . ILE A 1 117 ? -8.050 -7.846 5.420 1.00 94.69 117 ILE A N 1
ATOM 922 C CA . ILE A 1 117 ? -8.776 -7.152 6.476 1.00 94.69 117 ILE A CA 1
ATOM 923 C C . ILE A 1 117 ? -7.891 -7.126 7.719 1.00 94.69 117 ILE A C 1
ATOM 925 O O . ILE A 1 117 ? -7.320 -8.159 8.083 1.00 94.69 117 ILE A O 1
ATOM 929 N N . GLN A 1 118 ? -7.803 -5.962 8.349 1.00 90.81 118 GLN A N 1
ATOM 930 C CA . GLN A 1 118 ? -7.093 -5.707 9.592 1.00 90.81 118 GLN A CA 1
ATOM 931 C C . GLN A 1 118 ? -8.122 -5.239 10.638 1.00 90.81 118 GLN A C 1
ATOM 933 O O . GLN A 1 118 ? -8.707 -4.168 10.468 1.00 90.81 118 GLN A O 1
ATOM 938 N N . PRO A 1 119 ? -8.407 -6.043 11.676 1.00 86.31 119 PRO A N 1
ATOM 939 C CA . PRO A 1 119 ? -9.143 -5.567 12.839 1.00 86.31 119 PRO A CA 1
ATOM 940 C C . PRO A 1 119 ? -8.218 -4.757 13.754 1.00 86.31 119 PRO A C 1
ATOM 942 O O . PRO A 1 119 ? -7.037 -5.094 13.887 1.00 86.31 119 PRO A O 1
ATOM 945 N N . ARG A 1 120 ? -8.778 -3.733 14.393 1.00 74.06 120 ARG A N 1
ATOM 946 C CA . ARG A 1 120 ? -8.122 -2.939 15.434 1.00 74.06 120 ARG A CA 1
ATOM 947 C C . ARG A 1 120 ? -8.073 -3.666 16.782 1.00 74.06 120 ARG A C 1
ATOM 949 O O . ARG A 1 120 ? -8.996 -4.463 17.080 1.00 74.06 120 ARG A O 1
#

Foldseek 3Di:
DLCLLAVPAAQDDPPCQQVDQADDPPRPAPVSDRHNRVLAQPKAAVVVVCADADSVSHHDPPPHQKMKTKHKFAADPVDRVHTDDGSPHQKIKIKIFIWGDDPPRPDIDGPDIDIDMDGD

Secondary structure (DSSP, 8-state):
-HHHHHTTS-SS-TTTTTS-SSS-TT--STTT--SSGGGTT-EEEGGGTS-SB-TTSPBPSS-TTEEEEEEEEEEETTEEEEE--TTS-SEEEEEEEEEE--TT-SS-EEEEEEEEEEE-

Sequence (120 aa):
EIRELTLNLPTVDPVTGSEYWGAEPNEVVVDDWDDIDDFDDAVFSADLGNGPITAMRTPFQNMPGWSQRILVSNVDPFDVRTTLEDGSSDMTRVEVIVEYQGPDDLEPMEITRLTWIQPR

Radius of gyration: 14.76 Å; chains: 1; bounding box: 36×26×46 Å

=== Feature glossary ===
Each block in this record encodes a different view of the same protein. In brief:

Predicted aligned error. PAE(i, j) answers: if I align the predicted and true structures on residue i, how far off (in Å) do I expect residue j to be? A block-diagonal PAE matrix with low values on the blocks and high values off-diagonal is the signature of a multi-domain protein with confidently predicted domains but uncertain inter-domain orientation.

Contact-map, Ramachandran, and PAE plots. Plot images: a contact map (which residues are close in 3D, as an N×N binary image), a Ramachandran scatter (backbone torsion angles, revealing secondary-structure composition at a glance), and — for AlphaFold structures — a PAE heatmap (pairwise prediction confidence).

Backbone torsions (φ/ψ). φ (phi) and ψ (psi) are the two rotatable backbone dihedrals per residue: φ is the C(i-1)–N–Cα–C torsion, ψ is the N–Cα–C–N(i+1) torsion, both in degrees on (−180°, 180°]. α-helical residues cluster near (−60°, −45°); β-strand residues near (−120°, +130°). A Ramachandran plot is simply a scatter of (φ, ψ) for every residue.

Foldseek 3Di. A 3Di character summarizes, for each residue, the relative orientation of the Cα frame of its nearest spatial neighbor. Because it encodes fold topology rather than chemistry, 3Di alignments detect remote structural similarity that sequence alignment misses.

Radius of gyration, Cα contacts, bounding box. Three whole-structure scalars: the radius of gyration (RMS distance of Cα from centroid, in Å), the count of Cα–Cα contacts (pairs closer than 8 Å and separated by more than four residues in sequence 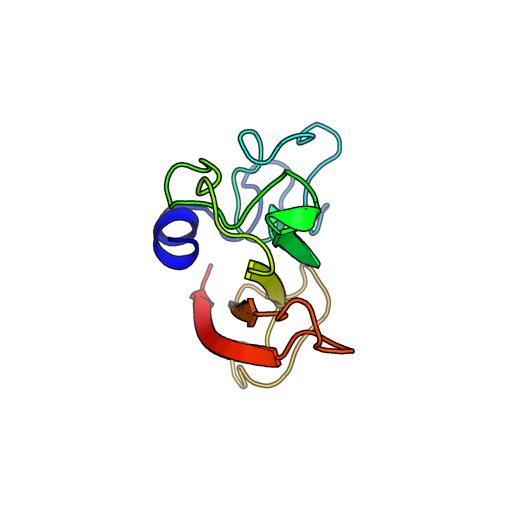— i.e. tertiary, not local, contacts), and the bounding-box dimensions. Together they distinguish compact globular folds from extended fibres or disordered chains.

Sequence. Sequence gives the chain of amino acids in standard one-letter code (A=alanine, C=cysteine, …, Y=tyrosine), read N→C. It is the only feature that is directly encoded by the gene; all structural features are derived from the folded form of this sequence.

mmCIF coordinates. Atomic coordinates in PDBx/mmCIF format — the same representation the Protein Data Bank distributes. Each line of the _atom_site loop places one backbone atom in Cartesian space (units: ångströms, origin: arbitrary).

Secondary structure (3-state, P-SEA). Three-state secondary structure (P-SEA) collapses the eight DSSP classes into helix (a), strand (b), and coil (c). P-SEA assigns these from Cα geometry alone — distances and angles — without requiring backbone oxygens, so it works on any Cα trace.

InterPro / GO / CATH / organism. Functional annotations link the protein to curated databases. InterPro entries identify conserved domains and families by matching the sequence against member-database signatures (Pfam, PROSITE, CDD, …). Gene Ontology (GO) terms describe molecular function, biological process, and cellular component in a controlled vocabulary. CATH places the structure in a hierarchical fold classification (Class/Architecture/Topology/Homologous-superfamily). The organism is the source species.

B-factor. B-factor (Debye–Waller factor) reflects atomic displacement in the crystal lattice. It is an experimental observable (units Å²), not a prediction; low values mean the atom is pinned down, high values mean it moves or is heterogeneous across the crystal.

Rendered structure images. Structure images are PyMOL renders from six orthogonal camera directions. Cartoon representation draws helices as coils and strands as arrows; sticks shows the backbone as bonds; surface shows the solvent-excluded envelope. Rainbow coloring maps sequence position to hue (blue→red, N→C); chain coloring assigns a distinct color per polypeptide.

Solvent-accessible surface area. Solvent-accessible surface area (SASA) is the area in Å² traced out by the centre of a 1.4 Å probe sphere (a water molecule) rolled over the protein's van der Waals surface (Shrake–Rupley / Lee–Richards construction). Buried residues have near-zero SASA; fully exposed residues can exceed 200 Å². The total SASA scales roughly with the number of surface residues.

Secondary structure (8-state, DSSP). The SS8 string is DSSP's per-residue secondary-structure call. α-helix (H) means an i→i+4 H-bond ladder; β-strand (E) means the residue participates in a β-sheet; 3₁₀ (G) and π (I) are tighter and wider helices; T/S are turns/bends; '-' is loop.

pLDDT. For AlphaFold models, the B-factor field carries pLDDT — the model's own estimate of local accuracy on a 0–100 scale. Regions with pLDDT<50 should be treated as essentially unmodeled; they often correspond to intrinsically disordered segments.

Nearest PDB structures. Nearest PDB neighbors are the top structural matches found by Foldseek when searching this structure against the entire Protein Data Bank. Each hit reports a TM-score (0 to 1; >0.5 almost always implies the same fold) and an E-value. These are *structural* homologs — they may share no detectable sequence similarity.